Protein AF-A0A699YPX7-F1 (afdb_monomer_lite)

Radius of gyration: 15.35 Å; chains: 1; bounding box: 36×35×33 Å

Organism: Haematococcus lacustris (NCBI:txid44745)

Structure (mmCIF, N/CA/C/O backbone):
data_AF-A0A699YPX7-F1
#
_entry.id   AF-A0A699YPX7-F1
#
loop_
_atom_site.group_PDB
_atom_site.id
_atom_site.type_symbol
_atom_site.label_atom_id
_atom_site.label_alt_id
_atom_site.label_comp_id
_atom_site.label_asym_id
_atom_site.label_entity_id
_atom_site.label_seq_id
_atom_site.pdbx_PDB_ins_code
_atom_site.Cartn_x
_atom_site.Cartn_y
_atom_site.Cartn_z
_atom_site.occupancy
_atom_site.B_iso_or_equiv
_atom_site.auth_seq_id
_atom_site.auth_comp_id
_atom_site.auth_asym_id
_atom_site.auth_atom_id
_atom_site.pdbx_PDB_model_num
ATOM 1 N N . VAL A 1 1 ? 4.296 6.537 9.070 1.00 87.19 1 VAL A N 1
ATOM 2 C CA . VAL A 1 1 ? 5.288 6.455 7.974 1.00 87.19 1 VAL A CA 1
ATOM 3 C C . VAL A 1 1 ? 4.792 7.367 6.876 1.00 87.19 1 VAL A C 1
ATOM 5 O O . VAL A 1 1 ? 3.618 7.259 6.545 1.00 87.19 1 VAL A O 1
ATOM 8 N N . SER A 1 2 ? 5.637 8.273 6.393 1.00 90.00 2 SER A N 1
ATOM 9 C CA . SER A 1 2 ? 5.280 9.261 5.372 1.00 90.00 2 SER A CA 1
ATOM 10 C C . SER A 1 2 ? 6.411 9.342 4.354 1.00 90.00 2 SER A C 1
ATOM 12 O O . SER A 1 2 ? 7.576 9.296 4.747 1.00 90.00 2 SER A O 1
ATOM 14 N N . ASP A 1 3 ? 6.069 9.465 3.078 1.00 89.56 3 ASP A N 1
ATOM 15 C CA . ASP A 1 3 ? 7.011 9.592 1.968 1.00 89.56 3 ASP A CA 1
ATOM 16 C C . ASP A 1 3 ? 6.634 10.774 1.056 1.00 89.56 3 ASP A C 1
ATOM 18 O O . ASP A 1 3 ? 5.585 11.397 1.223 1.00 89.56 3 ASP A O 1
ATOM 22 N N . GLN A 1 4 ? 7.527 11.099 0.120 1.00 91.50 4 GLN A N 1
ATOM 23 C CA . GLN A 1 4 ? 7.353 12.136 -0.903 1.00 91.50 4 GLN A CA 1
ATOM 24 C C . GLN A 1 4 ? 7.477 11.530 -2.314 1.00 91.50 4 GLN A C 1
ATOM 26 O O . GLN A 1 4 ? 8.087 12.114 -3.203 1.00 91.50 4 GLN A O 1
ATOM 31 N N . GLY A 1 5 ? 6.964 10.315 -2.521 1.00 86.88 5 GLY A N 1
ATOM 32 C CA . GLY A 1 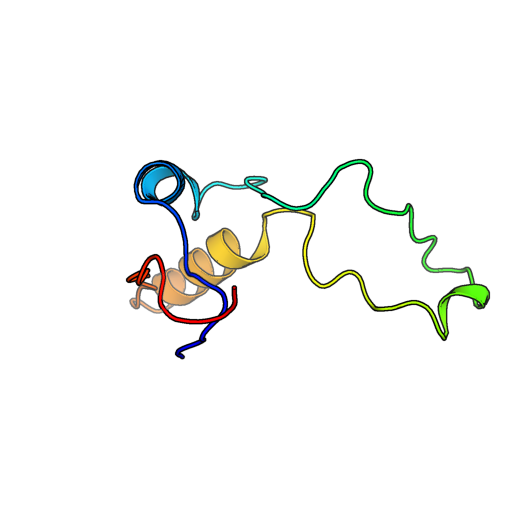5 ? 7.050 9.589 -3.792 1.00 86.88 5 GLY A CA 1
ATOM 33 C C . GLY A 1 5 ? 5.951 9.937 -4.802 1.00 86.88 5 GLY A C 1
ATOM 34 O O . GLY A 1 5 ? 5.592 9.084 -5.609 1.00 86.88 5 GLY A O 1
ATOM 35 N N . GLY A 1 6 ? 5.338 11.122 -4.714 1.00 89.12 6 GLY A N 1
ATOM 36 C CA . GLY A 1 6 ? 4.270 11.583 -5.618 1.00 89.12 6 GLY A CA 1
ATOM 37 C C . GLY A 1 6 ? 2.871 11.035 -5.313 1.00 89.12 6 GLY A C 1
ATOM 38 O O . GLY A 1 6 ? 1.866 11.561 -5.808 1.00 89.12 6 GLY A O 1
ATOM 39 N N . GLY A 1 7 ? 2.786 10.026 -4.443 1.00 89.88 7 GLY A N 1
ATOM 40 C CA . GLY A 1 7 ? 1.542 9.438 -3.959 1.00 89.88 7 GLY A CA 1
ATOM 41 C C . GLY A 1 7 ? 0.871 8.477 -4.948 1.00 89.88 7 GLY A C 1
ATOM 42 O O . GLY A 1 7 ? 1.397 8.128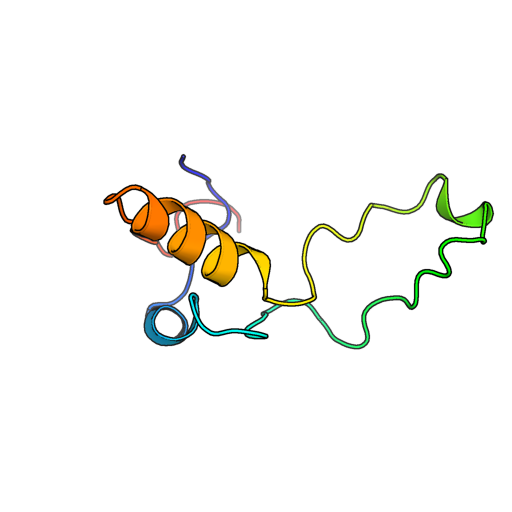 -6.000 1.00 89.88 7 GLY A O 1
ATOM 43 N N . ILE A 1 8 ? -0.330 8.017 -4.584 1.00 90.44 8 ILE A N 1
ATOM 44 C CA . ILE A 1 8 ? -1.124 7.063 -5.372 1.00 90.44 8 ILE A CA 1
ATOM 45 C C . ILE A 1 8 ? -2.367 7.779 -5.922 1.00 90.44 8 ILE A C 1
ATOM 47 O O . ILE A 1 8 ? -3.079 8.425 -5.145 1.00 90.44 8 ILE A O 1
ATOM 51 N N . PRO A 1 9 ? -2.687 7.655 -7.228 1.00 90.12 9 PRO A N 1
ATOM 52 C CA . PRO A 1 9 ? -3.905 8.234 -7.783 1.00 90.12 9 PRO A CA 1
ATOM 53 C C . PRO A 1 9 ? -5.143 7.630 -7.114 1.00 90.12 9 PRO A C 1
ATOM 55 O O . PRO A 1 9 ? -5.193 6.430 -6.832 1.00 90.12 9 PRO A O 1
ATOM 58 N N . ARG A 1 10 ? -6.196 8.434 -6.916 1.00 88.06 10 ARG A N 1
ATOM 59 C CA . ARG A 1 10 ? -7.432 7.978 -6.243 1.00 88.06 10 ARG A CA 1
ATOM 60 C C . ARG A 1 10 ? -8.085 6.761 -6.912 1.00 88.06 10 ARG A C 1
ATOM 62 O O . ARG A 1 10 ? -8.705 5.955 -6.229 1.00 88.06 10 ARG A O 1
ATOM 69 N N . SER A 1 11 ? -7.894 6.580 -8.218 1.00 89.88 11 SER A N 1
ATOM 70 C CA . SER A 1 11 ? -8.354 5.400 -8.968 1.00 89.88 11 SER A CA 1
ATOM 71 C C . SER A 1 11 ? -7.597 4.103 -8.629 1.00 89.88 11 SER A C 1
ATOM 73 O O . SER A 1 11 ? -8.083 3.005 -8.901 1.00 89.88 11 SER A O 1
ATOM 75 N N . GLY A 1 12 ? -6.397 4.197 -8.053 1.00 89.31 12 GLY A N 1
ATOM 76 C CA . GLY A 1 12 ? -5.593 3.058 -7.601 1.00 89.31 12 GLY A CA 1
ATOM 77 C C . GLY A 1 12 ? -5.925 2.595 -6.181 1.00 89.31 12 GLY A C 1
ATOM 78 O O . GLY A 1 12 ? -5.720 1.426 -5.861 1.00 89.31 12 GLY A O 1
ATOM 79 N N . LEU A 1 13 ? -6.485 3.479 -5.347 1.00 90.94 13 LEU A N 1
ATOM 80 C CA . LEU A 1 13 ? -6.735 3.227 -3.923 1.00 90.94 13 LEU A CA 1
ATOM 81 C C . LEU A 1 13 ? -7.551 1.961 -3.621 1.00 90.94 13 LEU A C 1
ATOM 83 O O . LEU A 1 13 ? -7.122 1.198 -2.755 1.00 90.94 13 LEU A O 1
ATOM 87 N N . PRO A 1 14 ? -8.667 1.667 -4.320 1.00 92.88 14 PRO A N 1
ATOM 88 C CA . PRO A 1 14 ? -9.453 0.466 -4.028 1.00 92.88 14 PRO A CA 1
ATOM 89 C C . PRO A 1 14 ? -8.677 -0.842 -4.232 1.00 92.88 14 PRO A C 1
ATOM 91 O O . PRO A 1 14 ? -9.043 -1.869 -3.671 1.00 92.88 14 PRO A O 1
ATOM 94 N N . ARG A 1 15 ? -7.606 -0.811 -5.036 1.00 94.12 15 ARG A N 1
ATOM 95 C CA . ARG A 1 15 ? -6.829 -1.991 -5.431 1.00 94.12 15 ARG A CA 1
ATOM 96 C C . ARG A 1 15 ? -5.540 -2.167 -4.638 1.00 94.12 15 ARG A C 1
ATOM 98 O O . ARG A 1 15 ? -4.963 -3.242 -4.691 1.00 94.12 15 ARG A O 1
ATOM 105 N N . VAL A 1 16 ? -5.101 -1.155 -3.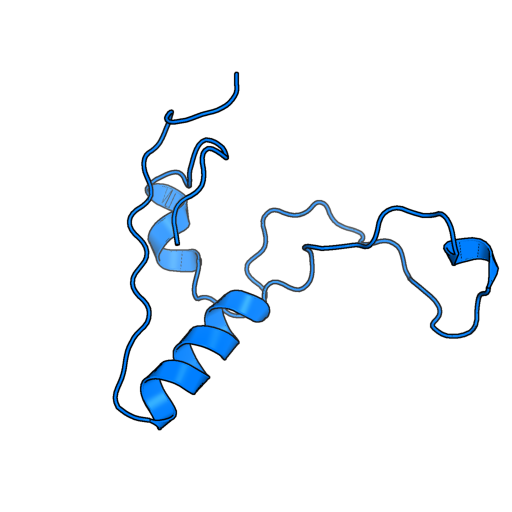885 1.00 94.00 16 VAL A N 1
ATOM 106 C CA . VAL A 1 16 ? -3.761 -1.131 -3.270 1.00 94.00 16 VAL A CA 1
ATOM 107 C C . VAL A 1 16 ? -3.527 -2.279 -2.278 1.00 94.00 16 VAL A C 1
ATOM 109 O O . VAL A 1 16 ? -2.427 -2.810 -2.195 1.00 94.00 16 VAL A O 1
ATOM 112 N N . PHE A 1 17 ? -4.572 -2.710 -1.566 1.00 95.06 17 PHE A N 1
ATOM 113 C CA . PHE A 1 17 ? -4.525 -3.862 -0.657 1.00 95.06 17 PHE A CA 1
ATOM 114 C C . PHE A 1 17 ? -4.894 -5.192 -1.337 1.00 95.06 17 PHE A C 1
ATOM 116 O O . PHE A 1 17 ? -5.031 -6.206 -0.656 1.00 95.06 17 PHE A O 1
ATOM 123 N N . GLY A 1 18 ? -5.099 -5.194 -2.655 1.00 94.81 18 GLY A N 1
ATOM 124 C CA . GLY A 1 18 ? -5.373 -6.395 -3.433 1.00 94.81 18 GLY A CA 1
ATOM 125 C C . GLY A 1 18 ? -4.130 -7.271 -3.548 1.00 94.81 18 GLY A C 1
ATOM 126 O O . GLY A 1 18 ? -3.021 -6.775 -3.730 1.00 94.81 18 GLY A O 1
ATOM 127 N N . TYR A 1 19 ? -4.315 -8.584 -3.444 1.00 93.69 19 TYR A N 1
ATOM 128 C CA . TYR A 1 19 ? -3.233 -9.538 -3.674 1.00 93.69 19 TYR A CA 1
ATOM 129 C C . TYR A 1 19 ? -2.789 -9.482 -5.144 1.00 93.69 19 TYR A C 1
ATOM 131 O O . TYR A 1 19 ? -3.630 -9.336 -6.032 1.00 93.69 19 TYR A O 1
ATOM 139 N N . LEU A 1 20 ? -1.480 -9.573 -5.392 1.00 91.44 20 LEU A N 1
ATOM 140 C CA . LEU A 1 20 ? -0.849 -9.452 -6.718 1.00 91.44 20 LEU A CA 1
ATOM 141 C C . LEU A 1 20 ? -1.052 -8.107 -7.436 1.00 91.44 20 LEU A C 1
ATOM 143 O O . LEU A 1 20 ? -0.582 -7.941 -8.561 1.00 91.44 20 LEU A O 1
ATOM 147 N N . TYR A 1 21 ? -1.708 -7.120 -6.818 1.00 92.06 21 TYR A N 1
ATOM 148 C CA . TYR A 1 21 ? -1.799 -5.790 -7.408 1.00 92.06 21 TYR A CA 1
ATOM 149 C C . TYR A 1 21 ? -0.441 -5.092 -7.321 1.00 92.06 21 TYR A C 1
ATOM 151 O O . TYR A 1 21 ? 0.128 -4.922 -6.243 1.00 92.06 21 TYR A O 1
ATOM 159 N N . THR A 1 22 ? 0.080 -4.670 -8.470 1.00 91.44 22 THR A N 1
ATOM 160 C CA . THR A 1 22 ? 1.386 -4.025 -8.576 1.00 91.44 22 THR A CA 1
ATOM 161 C C . THR A 1 22 ? 1.393 -3.000 -9.701 1.00 91.44 22 THR A C 1
ATOM 163 O O . THR A 1 22 ? 0.696 -3.150 -10.704 1.00 91.44 22 THR A O 1
ATOM 166 N N . THR A 1 23 ? 2.181 -1.944 -9.527 1.00 89.94 23 THR A N 1
ATOM 167 C CA . THR A 1 23 ? 2.489 -0.956 -10.573 1.00 89.94 23 THR A CA 1
ATOM 168 C C . THR A 1 23 ? 3.910 -1.122 -11.114 1.00 89.94 23 THR A C 1
ATOM 170 O O . THR A 1 23 ? 4.310 -0.384 -12.015 1.00 89.94 23 THR A O 1
ATOM 173 N N . ALA A 1 24 ? 4.678 -2.084 -10.586 1.00 88.62 24 ALA A N 1
ATOM 174 C CA . ALA A 1 24 ? 5.994 -2.426 -11.108 1.00 88.62 24 ALA A CA 1
ATOM 175 C C . ALA A 1 24 ? 5.872 -3.009 -12.526 1.00 88.62 24 ALA A C 1
ATOM 177 O O . ALA A 1 24 ? 4.902 -3.698 -12.851 1.00 88.62 24 ALA A O 1
ATOM 178 N N . ARG A 1 25 ? 6.862 -2.728 -13.380 1.00 80.88 25 ARG A N 1
ATOM 179 C CA . ARG A 1 25 ? 6.891 -3.251 -14.753 1.00 80.88 25 ARG A CA 1
ATOM 180 C C . ARG A 1 25 ? 7.137 -4.764 -14.735 1.00 80.88 25 ARG A C 1
ATOM 182 O O . ARG A 1 25 ? 7.945 -5.250 -13.951 1.00 80.88 25 ARG A O 1
ATOM 18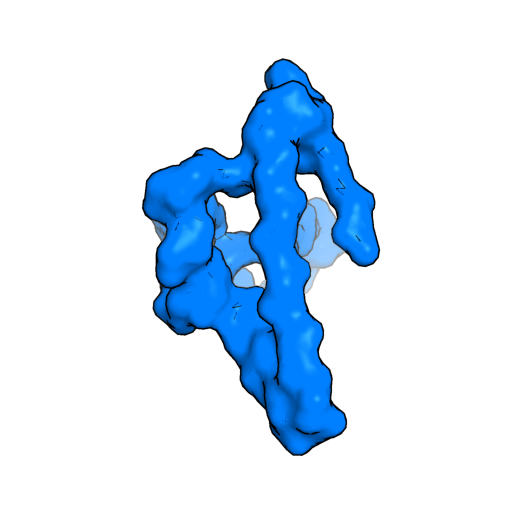9 N N . SER A 1 26 ? 6.433 -5.471 -15.615 1.00 66.75 26 SER A N 1
ATOM 190 C CA . SER A 1 26 ? 6.578 -6.906 -15.877 1.00 66.75 26 SER A CA 1
ATOM 191 C C . SER A 1 26 ? 7.199 -7.110 -17.271 1.00 66.75 26 SER A C 1
ATOM 193 O O . SER A 1 26 ? 6.889 -6.310 -18.162 1.00 66.75 26 SER A O 1
ATOM 195 N N . PRO A 1 27 ? 8.033 -8.143 -17.494 1.00 64.56 27 PRO A N 1
ATOM 196 C CA . PRO A 1 27 ? 8.443 -9.167 -16.529 1.00 64.56 27 PRO A CA 1
ATOM 197 C C . PRO A 1 27 ? 9.396 -8.620 -15.463 1.00 64.56 27 PRO A C 1
ATOM 199 O O . PRO A 1 27 ? 10.230 -7.756 -15.736 1.00 64.56 27 PRO A O 1
ATOM 202 N N . LEU A 1 28 ? 9.247 -9.121 -14.235 1.00 70.31 28 LEU A N 1
ATOM 203 C CA . LEU A 1 28 ? 10.274 -8.937 -13.214 1.00 70.31 28 LEU A CA 1
ATOM 204 C C . LEU A 1 28 ? 11.522 -9.710 -13.662 1.00 70.31 28 LEU A C 1
ATOM 206 O O . LEU A 1 28 ? 11.363 -10.776 -14.259 1.00 70.31 28 LEU A O 1
ATOM 210 N N . PRO A 1 29 ? 12.739 -9.213 -13.386 1.00 69.19 29 PRO A N 1
ATOM 211 C CA . PRO A 1 29 ? 13.943 -9.999 -13.610 1.00 69.19 29 PRO A CA 1
ATOM 212 C C . PRO A 1 29 ? 13.798 -11.342 -12.890 1.00 69.19 29 PRO A C 1
ATOM 214 O O . PRO A 1 29 ? 13.526 -11.365 -11.686 1.00 69.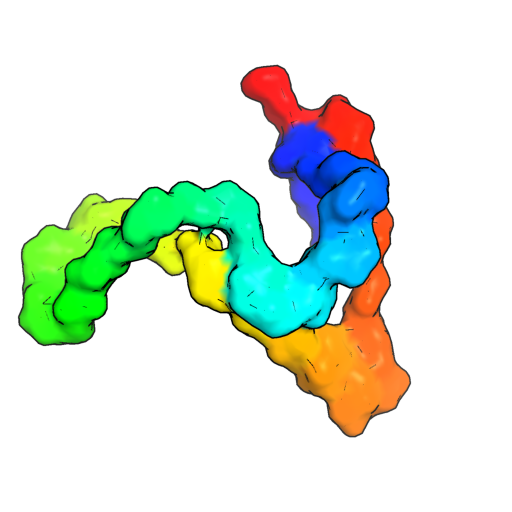19 29 PRO A O 1
ATOM 217 N N . GLU A 1 30 ? 13.929 -12.448 -13.620 1.00 65.56 30 GLU A N 1
ATOM 218 C CA . GLU A 1 30 ? 14.015 -13.775 -13.016 1.00 65.56 30 GLU A CA 1
ATOM 219 C C . GLU A 1 30 ? 15.343 -13.844 -12.262 1.00 65.56 30 GLU A C 1
ATOM 221 O O . GLU A 1 30 ? 16.408 -14.003 -12.852 1.00 65.56 30 GLU A O 1
ATOM 226 N N . VAL A 1 31 ? 15.285 -13.627 -10.950 1.00 64.19 31 VAL A N 1
ATOM 227 C CA . VAL A 1 31 ? 16.450 -13.765 -10.080 1.00 64.19 31 VAL A CA 1
ATOM 228 C C . VAL A 1 31 ? 16.557 -15.236 -9.704 1.00 64.19 31 VAL A C 1
ATOM 230 O O . VAL A 1 31 ? 15.752 -15.729 -8.913 1.00 64.19 31 VAL A O 1
ATOM 233 N N . ASP A 1 32 ? 17.536 -15.935 -10.276 1.00 65.00 32 ASP A N 1
ATOM 234 C CA . ASP A 1 32 ? 17.940 -17.252 -9.789 1.00 65.00 32 ASP A CA 1
ATOM 235 C C . ASP A 1 32 ? 18.623 -17.068 -8.418 1.00 65.00 32 ASP A C 1
ATOM 237 O O . ASP A 1 32 ? 19.642 -16.374 -8.339 1.00 65.00 32 ASP A O 1
ATOM 241 N N . PRO A 1 33 ? 18.098 -17.654 -7.323 1.00 60.00 33 PRO A N 1
ATOM 242 C CA . PRO A 1 33 ? 18.702 -17.543 -5.996 1.00 60.00 33 PRO A CA 1
ATOM 243 C C . PRO A 1 33 ? 20.155 -18.046 -5.926 1.00 60.00 33 PRO A C 1
ATOM 245 O O . PRO A 1 33 ? 20.844 -17.750 -4.950 1.00 60.00 33 PRO A O 1
ATOM 248 N N . GLY A 1 34 ? 20.601 -18.837 -6.912 1.00 63.16 34 GLY A N 1
ATOM 249 C CA . GLY A 1 34 ? 21.949 -19.405 -6.985 1.00 63.16 34 GLY A CA 1
ATOM 250 C C . GLY A 1 34 ? 22.983 -18.579 -7.758 1.00 63.16 34 GLY A C 1
ATOM 251 O O . GLY A 1 34 ? 24.166 -18.919 -7.720 1.00 63.16 34 GLY A O 1
ATOM 252 N N . ASP A 1 35 ? 22.579 -17.512 -8.448 1.00 62.84 35 ASP A N 1
ATOM 253 C CA . ASP A 1 35 ? 23.475 -16.748 -9.313 1.00 62.84 35 ASP A CA 1
ATOM 254 C C . ASP A 1 35 ? 24.149 -15.597 -8.540 1.00 62.84 35 ASP A C 1
ATOM 256 O O . ASP A 1 35 ? 23.528 -14.651 -8.052 1.00 62.84 35 ASP A O 1
ATOM 260 N N . SER A 1 36 ? 25.468 -15.694 -8.389 1.00 62.03 36 SER A N 1
ATOM 261 C CA . SER A 1 36 ? 26.296 -14.724 -7.667 1.00 62.03 36 SER A CA 1
ATOM 262 C C . SER A 1 36 ? 26.577 -13.448 -8.467 1.00 62.03 36 SER A C 1
ATOM 264 O O . SER A 1 36 ? 27.082 -12.477 -7.899 1.00 62.03 36 SER A O 1
ATOM 266 N N . SER A 1 37 ? 26.202 -13.395 -9.753 1.00 60.72 37 SER A N 1
ATOM 267 C CA . SER A 1 37 ? 26.337 -12.198 -10.595 1.00 60.72 37 SER A CA 1
ATOM 268 C C . SER A 1 37 ? 25.436 -11.031 -10.154 1.00 60.72 37 SER A C 1
ATOM 270 O O . SER A 1 37 ? 25.691 -9.878 -10.505 1.00 60.72 37 SER A O 1
ATOM 272 N N . TYR A 1 38 ? 24.434 -11.299 -9.306 1.00 57.66 38 TYR A N 1
ATOM 273 C CA . TYR A 1 38 ? 23.503 -10.305 -8.765 1.00 57.66 38 TYR A CA 1
ATOM 274 C C . TYR A 1 38 ? 24.024 -9.528 -7.542 1.00 57.66 38 TYR A C 1
ATOM 276 O O . TYR A 1 38 ? 23.332 -8.629 -7.067 1.00 57.66 38 TYR A O 1
ATOM 284 N N . GLN A 1 39 ? 25.251 -9.782 -7.059 1.00 57.81 39 GLN A N 1
ATOM 285 C CA . GLN A 1 39 ? 25.864 -9.079 -5.909 1.00 57.81 39 GLN A CA 1
ATOM 286 C C . GLN A 1 39 ? 26.109 -7.561 -6.111 1.00 57.81 39 GLN A C 1
ATOM 288 O O . GLN A 1 39 ? 26.651 -6.904 -5.224 1.00 57.81 39 GLN A O 1
ATOM 293 N N . GLY A 1 40 ? 25.685 -6.983 -7.239 1.00 56.00 40 GLY A N 1
ATOM 294 C CA . GLY A 1 40 ? 25.737 -5.542 -7.515 1.00 56.00 40 GLY A CA 1
ATOM 295 C C . GLY A 1 40 ? 24.518 -4.980 -8.256 1.00 56.00 40 GLY A C 1
ATOM 296 O O . GLY A 1 40 ? 24.534 -3.808 -8.630 1.00 56.00 40 GLY A O 1
ATOM 297 N N . LEU A 1 41 ? 23.471 -5.782 -8.491 1.00 60.44 41 LEU A N 1
ATOM 298 C CA . LEU A 1 41 ? 22.242 -5.305 -9.132 1.00 60.44 41 LEU A CA 1
ATOM 299 C C . LEU A 1 41 ? 21.318 -4.659 -8.084 1.00 60.44 41 LEU A C 1
ATOM 301 O O . LEU A 1 41 ? 21.226 -5.155 -6.959 1.00 60.44 41 LEU A O 1
ATOM 305 N N . PRO A 1 42 ? 20.629 -3.550 -8.414 1.00 59.88 42 PRO A N 1
ATOM 306 C CA . PRO A 1 42 ? 19.692 -2.930 -7.488 1.00 59.88 42 PRO A CA 1
ATOM 307 C C . PRO A 1 42 ? 18.607 -3.941 -7.111 1.00 59.88 42 PRO A C 1
ATOM 309 O O . PRO A 1 42 ? 17.939 -4.505 -7.979 1.00 59.88 42 PRO A O 1
ATOM 312 N N . ALA A 1 43 ? 18.458 -4.183 -5.806 1.00 67.94 43 ALA A N 1
ATOM 313 C CA . ALA A 1 43 ? 17.476 -5.120 -5.284 1.00 67.94 43 ALA A CA 1
ATOM 314 C C . ALA A 1 43 ? 16.076 -4.761 -5.803 1.00 67.94 43 ALA A C 1
ATOM 316 O O . ALA A 1 43 ? 15.656 -3.602 -5.756 1.00 67.94 43 ALA A O 1
ATOM 317 N N . VAL A 1 44 ? 15.340 -5.762 -6.284 1.00 72.06 44 VAL A N 1
ATOM 318 C CA . VAL A 1 44 ? 13.947 -5.587 -6.703 1.00 72.06 44 VAL A CA 1
ATOM 319 C C . VAL A 1 44 ? 13.100 -5.358 -5.448 1.00 72.06 44 VAL A C 1
ATOM 321 O O . VAL A 1 44 ? 12.687 -6.297 -4.776 1.00 72.06 44 VAL A O 1
ATOM 324 N N . LEU A 1 45 ? 12.866 -4.089 -5.105 1.00 80.00 45 LEU A N 1
ATOM 325 C CA . LEU A 1 45 ? 12.102 -3.697 -3.911 1.00 80.00 45 LEU A CA 1
ATOM 326 C C . LEU A 1 45 ? 10.579 -3.810 -4.100 1.00 80.00 45 LEU A C 1
ATOM 328 O O . LEU A 1 45 ? 9.830 -3.815 -3.125 1.00 80.00 45 LEU A O 1
ATOM 332 N N . ALA A 1 46 ? 10.107 -3.889 -5.346 1.00 84.50 46 ALA A N 1
ATOM 333 C CA . ALA A 1 46 ? 8.693 -3.968 -5.694 1.00 84.50 46 ALA A CA 1
ATOM 334 C C . ALA A 1 46 ? 8.480 -4.924 -6.870 1.00 84.50 46 ALA A C 1
ATOM 336 O O . ALA A 1 46 ? 9.312 -5.013 -7.767 1.00 84.50 46 ALA A O 1
ATOM 337 N N . GLY A 1 47 ? 7.344 -5.621 -6.885 1.00 84.69 47 GLY A N 1
ATOM 338 C CA . GLY A 1 47 ? 7.044 -6.557 -7.964 1.00 84.69 47 GLY A CA 1
ATOM 339 C C . GLY A 1 47 ? 5.807 -7.387 -7.696 1.00 84.69 47 GLY A C 1
ATOM 340 O O . GLY A 1 47 ? 4.755 -7.107 -8.253 1.00 84.69 47 GLY A O 1
ATOM 341 N N . TYR A 1 48 ? 5.912 -8.353 -6.789 1.00 85.56 48 TYR A N 1
ATOM 342 C CA . TYR A 1 48 ? 4.878 -9.370 -6.572 1.00 85.56 48 TYR A CA 1
ATOM 343 C C . TYR A 1 48 ? 3.521 -8.852 -6.073 1.00 85.56 48 TYR A C 1
ATOM 345 O O . TYR A 1 48 ? 2.545 -9.585 -6.139 1.00 85.56 48 TYR A O 1
ATOM 353 N N . GLY A 1 49 ? 3.423 -7.624 -5.550 1.00 90.00 49 GLY A N 1
ATOM 354 C CA . GLY A 1 49 ? 2.136 -7.067 -5.104 1.00 90.00 49 GLY A CA 1
ATOM 355 C C . GLY A 1 49 ? 1.542 -7.731 -3.850 1.00 90.00 49 GLY A C 1
ATOM 356 O O . GLY A 1 49 ? 0.355 -7.591 -3.572 1.00 90.00 49 GLY A O 1
ATOM 357 N N . CYS A 1 50 ? 2.350 -8.465 -3.079 1.00 92.50 50 CYS A N 1
ATOM 358 C CA . CYS A 1 50 ? 1.890 -9.182 -1.880 1.00 92.50 50 CYS A CA 1
ATOM 359 C C . CYS A 1 50 ? 2.183 -8.441 -0.567 1.00 92.50 50 CYS A C 1
ATOM 361 O O . CYS A 1 50 ? 1.554 -8.723 0.447 1.00 92.50 50 CYS A O 1
ATOM 363 N N . GLY A 1 51 ? 3.138 -7.504 -0.558 1.00 93.81 51 GLY A N 1
ATOM 364 C CA . GLY A 1 51 ? 3.624 -6.884 0.680 1.00 93.81 51 GLY A CA 1
ATOM 365 C C . GLY A 1 51 ? 2.518 -6.183 1.472 1.00 93.81 51 GLY A C 1
ATOM 366 O O . GLY A 1 51 ? 2.263 -6.531 2.620 1.00 93.81 51 GLY A O 1
ATOM 367 N N . LEU A 1 52 ? 1.805 -5.241 0.845 1.00 94.50 52 LEU A N 1
ATOM 368 C CA . LEU A 1 52 ? 0.825 -4.408 1.549 1.00 94.50 52 LEU A CA 1
ATOM 369 C C . LEU A 1 52 ? -0.396 -5.200 2.049 1.00 94.50 52 LEU A C 1
ATOM 371 O O . LEU A 1 5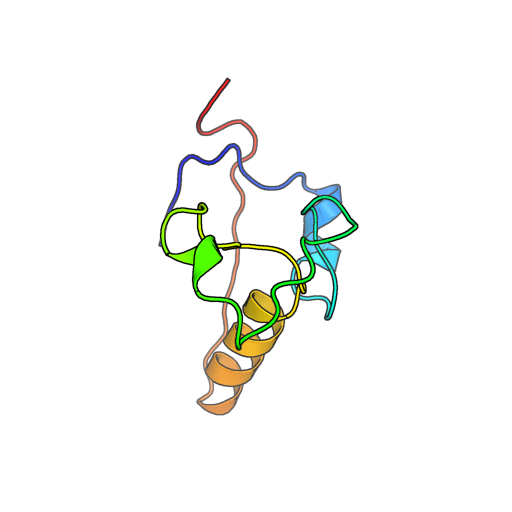2 ? -0.897 -4.948 3.148 1.00 94.50 52 LEU A O 1
ATOM 375 N N . SER A 1 53 ? -0.864 -6.168 1.259 1.00 94.88 53 SER A N 1
ATOM 376 C CA . SER A 1 53 ? -1.982 -7.041 1.629 1.00 94.88 53 SER A CA 1
ATOM 377 C C . SER A 1 53 ? -1.622 -7.936 2.820 1.00 94.88 53 SER A C 1
ATOM 379 O O . SER A 1 53 ? -2.392 -8.006 3.782 1.00 94.88 53 SER A O 1
ATOM 381 N N . LEU A 1 54 ? -0.421 -8.526 2.820 1.00 95.62 54 LEU A N 1
ATOM 382 C CA . LEU A 1 54 ? 0.091 -9.316 3.942 1.00 95.62 54 LEU A CA 1
ATOM 383 C C . LEU A 1 54 ? 0.306 -8.466 5.196 1.00 95.62 54 LEU A C 1
ATOM 385 O O . LEU A 1 54 ? -0.145 -8.852 6.272 1.00 95.62 54 LEU A O 1
ATOM 389 N N . SER A 1 55 ? 0.930 -7.290 5.083 1.00 96.31 55 SER A N 1
ATOM 390 C CA . SER A 1 55 ? 1.137 -6.405 6.236 1.00 96.31 55 SER A CA 1
ATOM 391 C C . SER A 1 55 ? -0.184 -6.024 6.905 1.00 96.31 55 SER A C 1
ATOM 393 O O . SER A 1 55 ? -0.281 -6.040 8.131 1.00 96.31 55 SER A O 1
ATOM 395 N N . ARG A 1 56 ? -1.232 -5.734 6.120 1.00 95.69 56 ARG A N 1
ATOM 396 C CA . ARG A 1 56 ? -2.560 -5.435 6.674 1.00 95.69 56 ARG A CA 1
ATOM 397 C C . ARG A 1 56 ? -3.190 -6.653 7.348 1.00 95.69 56 ARG A C 1
ATOM 399 O O . ARG A 1 56 ? -3.805 -6.501 8.400 1.00 95.69 56 ARG A O 1
ATOM 406 N N . MET A 1 57 ? -3.027 -7.848 6.774 1.00 96.00 57 MET A N 1
ATOM 407 C CA . MET A 1 57 ? -3.478 -9.097 7.398 1.00 96.00 57 MET A CA 1
ATOM 408 C C . MET A 1 57 ? -2.797 -9.315 8.756 1.00 96.00 57 MET A C 1
ATOM 410 O O . MET A 1 57 ? -3.485 -9.583 9.739 1.00 96.00 57 MET A O 1
ATOM 414 N N . TYR A 1 58 ? -1.479 -9.119 8.835 1.00 96.69 58 TYR A N 1
ATOM 415 C CA . TYR A 1 58 ? -0.729 -9.216 10.090 1.00 96.69 58 TYR A CA 1
ATOM 416 C C . TYR A 1 58 ? -1.171 -8.183 11.129 1.00 96.69 58 TYR A C 1
ATOM 418 O O . TYR A 1 58 ? -1.358 -8.533 12.292 1.00 96.69 58 TYR A O 1
ATOM 426 N N . ALA A 1 59 ? -1.389 -6.929 10.728 1.00 96.88 59 ALA A N 1
ATOM 427 C CA . ALA A 1 59 ? -1.889 -5.903 11.642 1.00 96.88 59 ALA A CA 1
ATOM 428 C C . ALA A 1 59 ? -3.264 -6.282 12.219 1.00 96.88 59 ALA A C 1
ATOM 430 O O . ALA A 1 59 ? -3.489 -6.162 13.422 1.00 96.88 59 ALA A O 1
ATOM 431 N N . ARG A 1 60 ? -4.161 -6.806 11.375 1.00 96.94 60 ARG A N 1
ATOM 432 C CA . ARG A 1 60 ? -5.506 -7.244 11.778 1.00 96.94 60 ARG A CA 1
ATOM 433 C C . ARG A 1 60 ? -5.513 -8.478 12.660 1.00 96.94 60 ARG A C 1
ATOM 435 O O . ARG A 1 60 ? -6.372 -8.578 13.528 1.00 96.94 60 ARG A O 1
ATOM 442 N N . TYR A 1 61 ? -4.564 -9.390 12.469 1.00 97.38 61 TYR A N 1
ATOM 443 C CA . TYR A 1 61 ? -4.440 -10.579 13.309 1.00 97.38 61 TYR A CA 1
ATOM 444 C C . TYR A 1 61 ? -4.300 -10.220 14.799 1.00 97.38 61 TYR A C 1
ATOM 446 O O . TYR A 1 61 ? -4.897 -10.876 15.646 1.00 97.38 61 TYR A O 1
ATOM 454 N N . PHE A 1 62 ? -3.597 -9.128 15.114 1.00 95.69 62 PHE A N 1
ATOM 455 C CA . PHE A 1 62 ? -3.449 -8.615 16.482 1.00 95.69 62 PHE A CA 1
ATOM 456 C C . PHE A 1 62 ? -4.464 -7.516 16.852 1.00 95.69 62 PHE A C 1
ATOM 458 O O . PHE A 1 62 ? -4.260 -6.787 17.819 1.00 95.69 62 PHE A O 1
ATOM 465 N N . GLY A 1 63 ? -5.558 -7.376 16.095 1.00 96.56 63 GLY A N 1
ATOM 466 C CA . GLY A 1 63 ? -6.628 -6.411 16.378 1.00 96.56 63 GLY A CA 1
ATOM 467 C C . GLY A 1 63 ? -6.365 -4.973 15.912 1.00 96.56 63 GLY A C 1
ATOM 468 O O . GLY A 1 63 ? -7.135 -4.079 16.256 1.00 96.56 63 GLY A O 1
ATOM 469 N N . GLY A 1 64 ? -5.306 -4.730 15.137 1.00 97.44 64 GLY A N 1
ATOM 470 C CA . GLY A 1 64 ? -5.022 -3.437 14.508 1.00 97.44 64 GLY A CA 1
ATOM 471 C C . GLY A 1 64 ? -5.584 -3.309 13.085 1.00 97.44 64 GLY A C 1
ATOM 472 O O . GLY A 1 64 ? -6.319 -4.161 12.592 1.00 97.44 64 GLY A O 1
ATOM 473 N N . ASP A 1 65 ? -5.199 -2.242 12.383 1.00 96.88 65 ASP A N 1
ATOM 474 C CA . ASP A 1 65 ? -5.410 -2.097 10.938 1.00 96.88 65 ASP A CA 1
ATOM 475 C C . ASP A 1 65 ? -4.332 -1.184 10.338 1.00 96.88 65 ASP A C 1
ATOM 477 O O . ASP A 1 65 ? -3.735 -0.366 11.038 1.00 96.88 65 ASP A O 1
ATOM 481 N N . ILE A 1 66 ? -4.098 -1.307 9.032 1.00 95.56 66 ILE A N 1
ATOM 482 C CA . ILE A 1 66 ? -3.256 -0.373 8.274 1.00 95.56 66 ILE A CA 1
ATOM 483 C C . ILE A 1 66 ? -4.163 0.470 7.385 1.00 95.56 66 ILE A C 1
ATOM 485 O O . ILE A 1 66 ? -4.954 -0.061 6.603 1.00 95.56 66 ILE A O 1
ATOM 489 N N . GLN A 1 67 ? -4.011 1.788 7.485 1.00 94.00 67 GLN A N 1
ATOM 490 C CA . GLN A 1 67 ? -4.701 2.769 6.654 1.00 94.00 67 GLN A CA 1
ATOM 491 C C . GLN A 1 67 ? -3.682 3.558 5.834 1.00 94.00 67 GLN A C 1
ATOM 493 O O . GLN A 1 67 ? -2.563 3.803 6.283 1.00 94.00 67 GLN A O 1
ATOM 498 N N . LEU A 1 68 ? -4.075 3.939 4.621 1.00 90.88 68 LEU A N 1
ATOM 499 C CA . LEU A 1 68 ? -3.223 4.645 3.674 1.00 90.88 68 LEU A CA 1
ATOM 500 C C . LEU A 1 68 ? -3.938 5.910 3.193 1.00 90.88 68 LEU A C 1
ATOM 502 O O . LEU A 1 68 ? -5.057 5.833 2.686 1.00 90.88 68 LEU A O 1
ATOM 506 N N . PHE A 1 69 ? -3.271 7.055 3.325 1.00 91.69 69 PHE A N 1
ATOM 507 C CA . PHE A 1 69 ? -3.782 8.369 2.933 1.00 91.69 69 PHE A CA 1
ATOM 508 C C . PHE A 1 69 ? -2.832 8.996 1.904 1.00 91.69 69 PHE A C 1
ATOM 510 O O . PHE A 1 69 ? -1.885 9.682 2.286 1.00 91.69 69 PHE A O 1
ATOM 517 N N . PRO A 1 70 ? -3.018 8.729 0.599 1.00 86.44 70 PRO A N 1
ATOM 518 C CA . PRO A 1 70 ? -2.119 9.242 -0.420 1.00 86.44 70 PRO A CA 1
ATOM 519 C C . PRO A 1 70 ? -2.343 10.736 -0.638 1.00 86.44 70 PRO A C 1
ATOM 521 O O . PRO A 1 70 ? -3.478 11.210 -0.734 1.00 86.44 70 PRO A O 1
ATOM 524 N N . MET A 1 71 ? -1.242 11.460 -0.792 1.00 87.69 71 MET A N 1
ATOM 525 C CA . MET A 1 71 ? -1.232 12.864 -1.179 1.00 87.69 71 MET A CA 1
ATOM 526 C C . MET A 1 71 ? -0.681 12.962 -2.596 1.00 87.69 71 MET A C 1
ATOM 528 O O . MET A 1 71 ? 0.524 12.881 -2.813 1.00 87.69 71 MET A O 1
ATOM 532 N N . GLN A 1 72 ? -1.581 13.063 -3.572 1.00 80.50 72 GLN A N 1
ATOM 533 C CA . GLN A 1 72 ? -1.189 13.123 -4.976 1.00 80.50 72 GLN A CA 1
ATOM 534 C C . GLN A 1 72 ? -0.504 14.462 -5.276 1.00 80.50 72 GLN A C 1
ATOM 536 O O . GLN A 1 72 ? -1.057 15.514 -4.957 1.00 80.50 72 GLN A O 1
ATOM 541 N N . GLY A 1 73 ? 0.680 14.415 -5.891 1.00 75.44 73 GLY A N 1
ATOM 542 C CA . GLY A 1 73 ? 1.465 15.609 -6.230 1.00 75.44 73 GLY A CA 1
ATOM 543 C C . GLY A 1 73 ? 2.337 16.145 -5.090 1.00 75.44 73 GLY A C 1
ATOM 544 O O . GLY A 1 73 ? 2.964 17.190 -5.240 1.00 75.44 73 GLY A O 1
ATOM 545 N N . CYS A 1 74 ? 2.409 15.444 -3.954 1.00 64.19 74 CYS A N 1
ATOM 546 C CA . CYS A 1 74 ? 3.372 15.753 -2.902 1.00 64.19 74 CYS A CA 1
ATOM 547 C C . CYS A 1 74 ? 4.645 14.921 -3.102 1.00 64.19 74 CYS A C 1
ATOM 549 O O . CYS A 1 74 ? 4.721 13.769 -2.675 1.00 64.19 74 CYS A O 1
ATOM 551 N N . GLY A 1 75 ? 5.637 15.543 -3.744 1.00 56.03 75 GLY A N 1
ATOM 552 C CA . GLY A 1 75 ? 6.992 15.022 -3.907 1.00 56.03 75 GLY A CA 1
ATOM 553 C C . GLY A 1 75 ? 7.296 14.454 -5.296 1.00 56.03 75 GLY A C 1
ATOM 554 O O . GLY A 1 75 ? 6.543 13.628 -5.796 1.00 56.03 75 GLY A O 1
ATOM 555 N N . GLY A 1 76 ? 8.405 14.923 -5.880 1.00 51.19 76 GLY A N 1
ATOM 556 C CA . GLY A 1 76 ? 8.989 14.468 -7.149 1.00 51.19 76 GLY A CA 1
ATOM 557 C C . GLY A 1 76 ? 8.220 14.864 -8.415 1.00 51.19 76 GLY A C 1
ATOM 558 O O . GLY A 1 76 ? 7.167 14.294 -8.691 1.00 51.19 76 GLY A O 1
ATOM 559 N N . GLU A 1 77 ? 8.783 15.804 -9.183 1.00 49.62 77 GLU A N 1
ATOM 560 C CA . GLU A 1 77 ? 8.523 15.963 -10.628 1.00 49.62 77 GLU A CA 1
ATOM 561 C C . GLU A 1 77 ? 9.288 14.906 -11.439 1.00 49.62 77 GLU A C 1
ATOM 563 O O . GLU A 1 77 ? 10.426 14.563 -11.032 1.00 49.62 77 GLU A O 1
#

Foldseek 3Di:
DDDQPQWDPPVCVVCLLPFQDFPDDPPDPPDDPPDPVCVPPPDPPGGRSHVNNVVQVVQVVVPHGDDDDIDHRRHDD

pLDDT: mean 82.46, std 14.26, range [49.62, 97.44]

Secondary structure (DSSP, 8-state):
----S----TTTGGGTTSTT---S-SSPP---TT-GGGTTSPP--S-SS-HHHHHHHHHHHTT--------TTSS--

InterPro domains:
  IPR036890 Histidine kinase/HSP90-like ATPase superfamily [G3DSA:3.30.565.10] (1-77)
  IPR036890 Histidine kinase/HSP90-like ATPase superfamily [SSF55874] (1-75)
  IPR039028 PDK/BCKDK protein kinase [PTHR11947] (1-75)

Sequence (77 aa):
VSDQGGGIPRSGLPRVFGYLYTTARSPLPEVDPGDSSYQGLPAVLAGYGCGLSLSRMYARYFGGDIQLFPMQGCGGE